Protein AF-A0A4D8QBZ6-F1 (afdb_monomer_lite)

Structure (mmCIF, N/CA/C/O backbone):
data_AF-A0A4D8QBZ6-F1
#
_entry.id   AF-A0A4D8QBZ6-F1
#
loop_
_atom_site.group_PDB
_atom_site.id
_atom_site.type_symbol
_atom_site.label_atom_id
_atom_site.label_alt_id
_atom_site.label_comp_id
_atom_site.label_asym_id
_atom_site.label_entity_id
_atom_site.label_seq_id
_atom_site.pdbx_PDB_ins_code
_atom_site.Cartn_x
_atom_site.Cartn_y
_atom_site.Cartn_z
_atom_site.occupancy
_atom_site.B_iso_or_equiv
_atom_site.auth_seq_id
_atom_site.auth_comp_id
_atom_site.auth_asym_id
_atom_site.auth_atom_id
_atom_site.pdbx_PDB_model_num
ATOM 1 N N . MET A 1 1 ? 7.501 -10.506 -6.707 1.00 48.78 1 MET A N 1
ATOM 2 C CA . MET A 1 1 ? 6.964 -9.162 -6.395 1.00 48.78 1 MET A CA 1
ATOM 3 C C . MET A 1 1 ? 5.698 -9.368 -5.588 1.00 48.78 1 MET A C 1
ATOM 5 O O . MET A 1 1 ? 4.952 -10.272 -5.934 1.00 48.78 1 MET A O 1
ATOM 9 N N . ALA A 1 2 ? 5.496 -8.635 -4.493 1.00 59.56 2 ALA A N 1
ATOM 10 C CA . ALA A 1 2 ? 4.245 -8.730 -3.744 1.00 59.56 2 ALA A CA 1
ATOM 11 C C . ALA A 1 2 ? 3.115 -8.124 -4.594 1.00 59.56 2 ALA A C 1
ATOM 13 O O . ALA A 1 2 ? 3.194 -6.961 -4.988 1.00 59.56 2 ALA A O 1
ATOM 14 N N . ASP A 1 3 ? 2.126 -8.946 -4.940 1.00 73.44 3 ASP A N 1
ATOM 15 C CA . ASP A 1 3 ? 0.961 -8.558 -5.736 1.00 73.44 3 ASP A CA 1
ATOM 16 C C . ASP A 1 3 ? -0.093 -7.970 -4.789 1.00 73.44 3 ASP A C 1
ATOM 18 O O . ASP A 1 3 ? -0.908 -8.683 -4.202 1.00 73.44 3 ASP A O 1
ATOM 22 N N . PHE A 1 4 ? 0.009 -6.666 -4.535 1.00 84.56 4 PHE A N 1
ATOM 23 C CA . PHE A 1 4 ? -0.921 -5.960 -3.658 1.00 84.56 4 PHE A CA 1
ATOM 24 C C . PHE A 1 4 ? -2.244 -5.703 -4.375 1.00 84.56 4 PHE A C 1
ATOM 26 O O . PHE A 1 4 ? -2.263 -5.358 -5.555 1.00 84.56 4 PHE A O 1
ATOM 33 N N . LYS A 1 5 ? -3.355 -5.827 -3.645 1.00 86.31 5 LYS A N 1
ATOM 34 C CA . LYS A 1 5 ? -4.716 -5.666 -4.175 1.00 86.31 5 LYS A CA 1
ATOM 35 C C . LYS A 1 5 ? -5.462 -4.582 -3.410 1.00 86.31 5 LYS A C 1
ATOM 37 O O . LYS A 1 5 ? -5.128 -4.275 -2.271 1.00 86.31 5 LYS A O 1
ATOM 42 N N . LYS A 1 6 ? -6.502 -4.006 -4.017 1.00 87.69 6 LYS A N 1
ATOM 43 C CA . LYS A 1 6 ? -7.416 -3.106 -3.300 1.00 87.69 6 LYS A CA 1
ATOM 44 C C . LYS A 1 6 ? -8.004 -3.827 -2.079 1.00 87.69 6 LYS A C 1
ATOM 46 O O . LYS A 1 6 ? -8.474 -4.953 -2.199 1.00 87.69 6 LYS A O 1
ATOM 51 N N . GLY A 1 7 ? -7.978 -3.163 -0.927 1.00 87.19 7 GLY A N 1
ATOM 52 C CA . GLY A 1 7 ? -8.371 -3.700 0.376 1.00 87.19 7 GLY A CA 1
ATOM 53 C C . GLY A 1 7 ? -7.228 -4.346 1.164 1.00 87.19 7 GLY A C 1
ATOM 54 O O . GLY A 1 7 ? -7.402 -4.615 2.350 1.00 87.19 7 GLY A O 1
ATOM 55 N N . ASP A 1 8 ? -6.063 -4.559 0.547 1.00 87.81 8 ASP A N 1
ATOM 56 C CA . ASP A 1 8 ? -4.906 -5.125 1.235 1.00 87.81 8 ASP A CA 1
ATOM 57 C C . ASP A 1 8 ? -4.305 -4.119 2.223 1.00 87.81 8 ASP A C 1
ATOM 59 O O . ASP A 1 8 ? -4.297 -2.909 1.971 1.00 87.81 8 ASP A O 1
ATOM 63 N N . ARG A 1 9 ? -3.804 -4.606 3.361 1.00 88.25 9 ARG A N 1
ATOM 64 C CA . ARG A 1 9 ? -3.094 -3.767 4.328 1.00 88.25 9 ARG A CA 1
ATOM 65 C C . ARG A 1 9 ? -1.602 -3.848 4.071 1.00 88.25 9 ARG A C 1
ATOM 67 O O . ARG A 1 9 ? -0.990 -4.906 4.170 1.00 88.25 9 ARG A O 1
ATOM 74 N N . VAL A 1 10 ? -1.006 -2.691 3.838 1.00 88.81 10 VAL A N 1
ATOM 75 C CA . VAL A 1 10 ? 0.417 -2.555 3.557 1.00 88.81 10 VAL A CA 1
ATOM 76 C C . VAL A 1 10 ? 1.089 -1.691 4.603 1.00 88.81 10 VAL A C 1
ATOM 78 O O . VAL A 1 10 ? 0.491 -0.763 5.144 1.00 88.81 10 VAL A O 1
ATOM 81 N N . SER A 1 11 ? 2.347 -1.998 4.884 1.00 88.94 11 SER A N 1
ATOM 82 C CA . SER A 1 11 ? 3.208 -1.194 5.736 1.00 88.94 11 SER A CA 1
ATOM 83 C C . SER A 1 11 ? 4.324 -0.589 4.893 1.00 88.94 11 SER A C 1
ATOM 85 O O . SER A 1 11 ? 4.955 -1.284 4.097 1.00 88.94 11 SER A O 1
ATOM 87 N N . PHE A 1 12 ? 4.569 0.709 5.025 1.00 87.44 12 PHE A N 1
ATOM 88 C CA . PHE A 1 12 ? 5.643 1.391 4.301 1.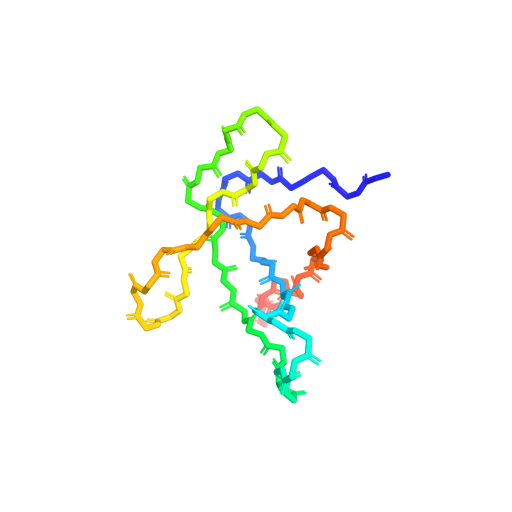00 87.44 12 PHE A CA 1
ATOM 89 C C . PHE A 1 12 ? 6.218 2.542 5.123 1.00 87.44 12 PHE A C 1
ATOM 91 O O . PHE A 1 12 ? 5.593 3.047 6.056 1.00 87.44 12 PHE A O 1
ATOM 98 N N . LYS A 1 13 ? 7.418 3.002 4.760 1.00 88.12 13 LYS A N 1
ATOM 99 C CA . LYS A 1 13 ? 7.998 4.221 5.336 1.00 88.12 13 LYS A CA 1
ATOM 100 C C . LYS A 1 13 ? 7.588 5.435 4.498 1.00 88.12 13 LYS A C 1
ATOM 102 O O . LYS A 1 13 ? 7.971 5.500 3.331 1.00 88.12 13 LYS A O 1
ATOM 107 N N . PRO A 1 14 ? 6.850 6.414 5.054 1.00 79.69 14 PRO A N 1
ATOM 108 C CA . PRO A 1 14 ? 6.342 7.565 4.299 1.00 79.69 14 PRO A CA 1
ATOM 109 C C . PRO A 1 14 ? 7.4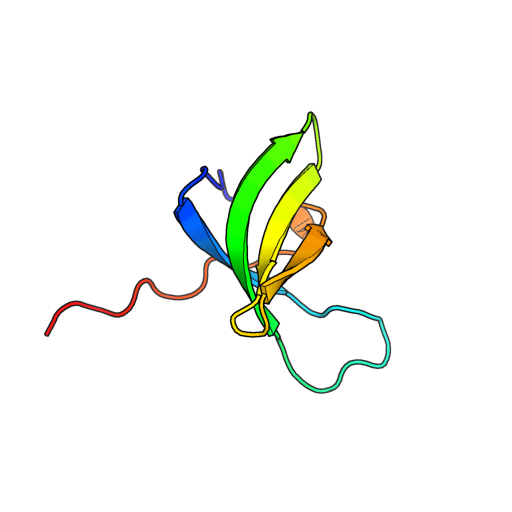35 8.561 3.873 1.00 79.69 14 PRO A C 1
ATOM 111 O O . PRO A 1 14 ? 7.148 9.520 3.165 1.00 79.69 14 PRO A O 1
ATOM 114 N N . GLY A 1 15 ? 8.688 8.358 4.289 1.00 79.31 15 GLY A N 1
ATOM 115 C CA . GLY A 1 15 ? 9.823 9.157 3.847 1.00 79.31 15 GLY A CA 1
ATOM 116 C C . GLY A 1 15 ? 11.155 8.646 4.403 1.00 79.31 15 GLY A C 1
ATOM 117 O O . GLY A 1 15 ? 11.168 7.836 5.330 1.00 79.31 15 GLY A O 1
ATOM 118 N N . PRO A 1 16 ? 12.289 9.150 3.887 1.00 73.00 16 PRO A N 1
ATOM 119 C CA . PRO A 1 16 ? 13.628 8.704 4.286 1.00 73.00 16 PRO A CA 1
ATOM 120 C C . PRO A 1 16 ? 13.974 9.029 5.749 1.00 73.00 16 PRO A C 1
ATOM 122 O O . PRO A 1 16 ? 14.839 8.387 6.331 1.00 73.00 16 PRO A O 1
ATOM 125 N N . LYS A 1 17 ? 13.292 10.013 6.354 1.00 77.62 17 LYS A N 1
ATOM 126 C CA . LYS A 1 17 ? 13.451 10.393 7.769 1.00 77.62 17 LYS A CA 1
ATOM 127 C C . LYS A 1 17 ? 12.363 9.822 8.685 1.00 77.62 17 LYS A C 1
ATOM 129 O O . LYS A 1 17 ? 12.382 10.100 9.882 1.00 77.62 17 LYS A O 1
ATOM 134 N N . ALA A 1 18 ? 11.402 9.067 8.146 1.00 77.06 18 ALA A N 1
ATOM 135 C CA . ALA A 1 18 ? 10.363 8.454 8.962 1.00 77.06 18 ALA A CA 1
ATOM 136 C C . ALA A 1 18 ? 10.984 7.330 9.802 1.00 77.06 18 ALA A C 1
ATOM 138 O O . ALA A 1 18 ? 11.554 6.380 9.258 1.00 77.06 18 ALA A O 1
ATOM 139 N N . LYS A 1 19 ? 10.904 7.469 11.128 1.00 75.31 19 LYS A N 1
ATOM 140 C CA . LYS A 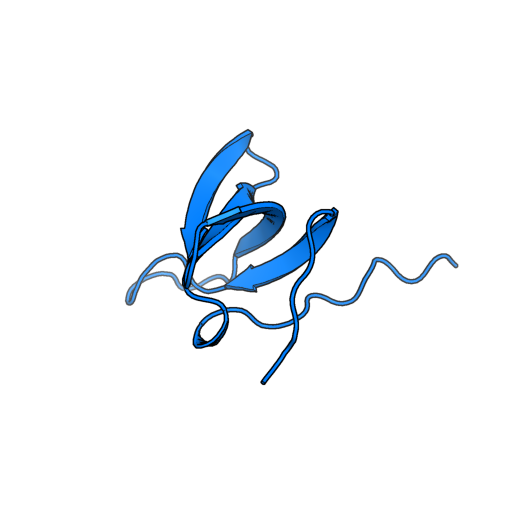1 19 ? 11.372 6.441 12.066 1.00 75.31 19 LYS A CA 1
ATOM 141 C C . LYS A 1 19 ? 10.428 5.244 12.078 1.00 75.31 19 LYS A C 1
ATOM 143 O O . LYS A 1 19 ? 10.894 4.108 12.093 1.00 75.31 19 LYS A O 1
ATOM 148 N N . ASP A 1 20 ? 9.135 5.518 11.971 1.00 83.38 20 ASP A N 1
ATOM 149 C CA . ASP A 1 20 ? 8.079 4.526 12.103 1.00 83.38 20 ASP A CA 1
ATOM 150 C C . ASP A 1 20 ? 7.501 4.129 10.745 1.00 83.38 20 ASP A C 1
ATOM 152 O O . ASP A 1 20 ? 7.362 4.944 9.824 1.00 83.38 20 ASP A O 1
ATOM 156 N N . ASN A 1 21 ? 7.156 2.849 10.629 1.00 85.19 21 ASN A N 1
ATOM 157 C CA . ASN A 1 21 ? 6.393 2.364 9.494 1.00 85.19 21 ASN A CA 1
ATOM 158 C C . ASN A 1 21 ? 4.932 2.776 9.661 1.00 85.19 21 ASN A C 1
ATOM 160 O O . ASN A 1 21 ? 4.347 2.634 10.734 1.00 85.19 21 ASN A O 1
ATOM 164 N N . VAL A 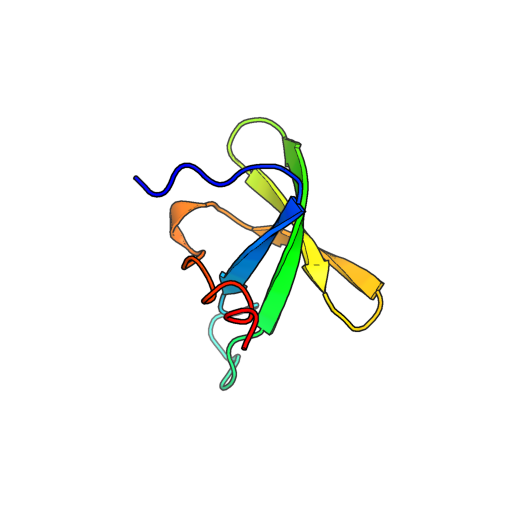1 22 ? 4.327 3.231 8.573 1.00 86.50 22 VAL A N 1
ATOM 165 C CA . VAL A 1 22 ? 2.904 3.538 8.527 1.00 86.50 22 VAL A CA 1
ATOM 166 C C . VAL A 1 22 ? 2.178 2.349 7.927 1.00 86.50 22 VAL A C 1
ATOM 168 O O . VAL A 1 22 ? 2.610 1.801 6.914 1.00 86.50 22 VAL A O 1
ATOM 171 N N . THR A 1 23 ? 1.091 1.939 8.576 1.00 88.88 23 THR A N 1
ATOM 172 C CA . THR A 1 23 ? 0.194 0.911 8.049 1.00 88.88 23 THR A CA 1
ATOM 173 C C . THR A 1 23 ? -1.004 1.584 7.404 1.00 88.88 23 THR A C 1
ATOM 175 O O . THR A 1 23 ? -1.688 2.389 8.035 1.00 88.88 23 THR A O 1
ATOM 178 N N . ALA A 1 24 ? -1.258 1.223 6.156 1.00 90.00 24 ALA A N 1
ATOM 179 C CA . ALA A 1 24 ? -2.282 1.808 5.315 1.00 90.00 24 ALA A CA 1
ATOM 180 C C . ALA A 1 24 ? -3.053 0.710 4.588 1.00 90.00 24 ALA A C 1
ATOM 182 O O . ALA A 1 24 ? -2.552 -0.397 4.391 1.00 90.00 24 ALA A O 1
ATOM 183 N N . THR A 1 25 ? -4.265 1.018 4.147 1.00 91.88 25 THR A N 1
ATOM 184 C CA . THR A 1 25 ? -5.074 0.095 3.343 1.00 91.88 25 THR A CA 1
ATOM 185 C C . THR A 1 25 ? -5.062 0.546 1.893 1.00 91.88 25 THR A C 1
ATOM 187 O O . THR A 1 25 ? -5.304 1.718 1.616 1.00 91.88 25 THR A O 1
ATOM 190 N N . VAL A 1 26 ? -4.795 -0.354 0.950 1.00 91.25 26 VAL A N 1
ATOM 191 C CA . VAL A 1 26 ? -4.819 -0.043 -0.483 1.00 91.25 26 VAL A CA 1
ATOM 192 C C . VAL A 1 26 ? -6.249 0.319 -0.887 1.00 91.25 26 VAL A C 1
ATOM 194 O O . VAL A 1 26 ? -7.147 -0.518 -0.894 1.00 91.25 26 VAL A O 1
ATOM 197 N N . SER A 1 27 ? -6.468 1.581 -1.230 1.00 91.69 27 SER A N 1
ATOM 198 C CA . SER A 1 27 ? -7.747 2.119 -1.694 1.00 91.69 27 SER A CA 1
ATOM 199 C C . SER A 1 27 ? -7.918 1.933 -3.206 1.00 91.69 27 SER A C 1
ATOM 201 O O . SER A 1 27 ? -9.013 1.619 -3.681 1.00 91.69 27 SER A O 1
ATOM 203 N N . ALA A 1 28 ? -6.832 2.068 -3.972 1.00 91.06 28 ALA A N 1
ATOM 204 C CA . ALA A 1 28 ? -6.819 1.874 -5.420 1.00 91.06 28 ALA A CA 1
ATOM 205 C C . ALA A 1 28 ? -5.416 1.515 -5.933 1.00 91.06 28 ALA A C 1
ATOM 207 O O . ALA A 1 28 ? -4.420 1.672 -5.227 1.00 91.06 28 ALA A O 1
ATOM 208 N N . ILE A 1 29 ? -5.340 1.040 -7.175 1.00 89.38 29 ILE A N 1
ATOM 209 C CA . ILE A 1 29 ? -4.086 0.739 -7.872 1.00 89.38 29 ILE A CA 1
ATOM 210 C C . ILE A 1 29 ? -4.096 1.539 -9.168 1.00 89.38 29 ILE A C 1
ATOM 212 O O . ILE A 1 29 ? -4.953 1.325 -10.021 1.00 89.38 29 ILE A O 1
ATOM 216 N N . GLU A 1 30 ? -3.158 2.471 -9.297 1.00 88.31 30 GLU A N 1
ATOM 217 C CA . GLU A 1 30 ? -3.029 3.344 -10.460 1.00 88.31 30 GLU A CA 1
ATOM 218 C C . GLU A 1 30 ? -1.719 3.056 -11.187 1.00 88.31 30 GLU A C 1
ATOM 220 O O . GLU A 1 30 ? -0.651 3.579 -10.843 1.00 88.31 30 GLU A O 1
ATOM 225 N N . GLY A 1 31 ? -1.801 2.194 -12.200 1.00 85.25 31 GLY A N 1
ATOM 226 C CA . GLY A 1 31 ? -0.643 1.753 -12.970 1.00 85.25 31 GLY A CA 1
ATOM 227 C C . GLY A 1 31 ? 0.390 1.067 -12.075 1.00 85.25 31 GLY A C 1
ATOM 228 O O . GLY A 1 31 ? 0.144 -0.010 -11.544 1.00 85.25 31 GLY A O 1
ATOM 229 N N . ALA A 1 32 ? 1.550 1.705 -11.898 1.00 85.62 32 ALA A N 1
ATOM 230 C CA . ALA A 1 32 ? 2.657 1.192 -11.086 1.00 85.62 32 ALA A CA 1
ATOM 231 C C . ALA A 1 32 ? 2.646 1.672 -9.619 1.00 85.62 32 ALA A C 1
ATOM 233 O O . ALA A 1 32 ? 3.598 1.405 -8.880 1.00 85.62 32 ALA A O 1
ATOM 234 N N . PHE A 1 33 ? 1.616 2.408 -9.191 1.00 88.06 33 PHE A N 1
ATOM 235 C CA . PHE A 1 33 ? 1.509 2.955 -7.838 1.00 88.06 33 PHE A CA 1
ATOM 236 C C . PHE A 1 33 ? 0.280 2.410 -7.111 1.00 88.06 33 PHE A C 1
ATOM 238 O O . 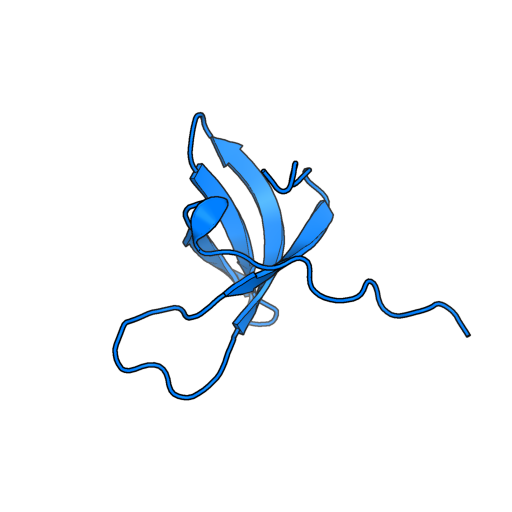PHE A 1 33 ? -0.798 2.274 -7.686 1.00 88.06 33 PHE A O 1
ATOM 245 N N . LEU A 1 34 ? 0.438 2.152 -5.815 1.00 89.75 34 LEU A N 1
ATOM 246 C CA . LEU A 1 34 ? -0.656 1.842 -4.906 1.00 89.75 34 LEU A CA 1
ATOM 247 C C . LEU A 1 34 ? -1.123 3.141 -4.258 1.00 89.75 34 LEU A C 1
ATOM 249 O O . LEU A 1 34 ? -0.326 3.871 -3.665 1.00 89.75 34 LEU A O 1
ATOM 253 N N . VAL A 1 35 ? -2.414 3.428 -4.368 1.00 91.81 35 VAL A N 1
ATOM 254 C CA . VAL A 1 35 ? -3.072 4.474 -3.590 1.00 91.81 35 VAL A CA 1
ATOM 255 C C . VAL A 1 35 ? -3.522 3.828 -2.294 1.00 91.81 35 VAL A C 1
ATOM 257 O O . VAL A 1 35 ? -4.373 2.942 -2.298 1.00 91.81 35 VAL A O 1
ATOM 260 N N . THR A 1 36 ? -2.941 4.247 -1.183 1.00 91.75 36 THR A N 1
ATOM 261 C CA . THR A 1 36 ? -3.218 3.720 0.147 1.00 91.75 36 THR A CA 1
ATOM 262 C C . THR A 1 36 ? -3.831 4.791 1.028 1.00 91.75 36 THR A C 1
ATOM 264 O O . THR A 1 36 ? -3.469 5.958 0.920 1.00 91.75 36 THR A O 1
ATOM 267 N N . LYS A 1 37 ? -4.718 4.395 1.933 1.00 91.50 37 LYS A N 1
ATOM 268 C CA . LYS A 1 37 ? -5.328 5.264 2.930 1.00 91.50 37 LYS A CA 1
ATOM 269 C C . LYS A 1 37 ? -4.892 4.826 4.323 1.00 91.50 37 LYS A C 1
ATOM 271 O O . LYS A 1 37 ? -5.113 3.676 4.710 1.00 91.50 37 LYS A O 1
ATOM 276 N N . ASP A 1 38 ? -4.222 5.730 5.023 1.00 86.88 38 ASP A N 1
ATOM 277 C CA . ASP A 1 38 ? -3.775 5.549 6.402 1.00 86.88 38 ASP A CA 1
ATOM 278 C C . ASP A 1 38 ? -4.976 5.606 7.370 1.00 86.88 38 ASP A C 1
ATOM 280 O O . ASP A 1 38 ? -6.052 6.086 7.006 1.00 86.88 38 ASP A O 1
ATOM 284 N N . ASP A 1 39 ? -4.793 5.154 8.615 1.00 82.00 39 ASP A N 1
ATOM 285 C CA . ASP A 1 39 ? -5.832 5.199 9.667 1.00 82.00 39 ASP A CA 1
ATOM 286 C C . ASP A 1 39 ? -6.301 6.636 9.975 1.00 82.00 39 ASP A C 1
ATOM 288 O O . ASP A 1 39 ? -7.475 6.888 10.217 1.00 82.00 39 ASP A O 1
ATOM 292 N N . ASP A 1 40 ? -5.395 7.604 9.808 1.00 82.06 40 ASP A N 1
ATOM 293 C CA . ASP A 1 40 ? -5.648 9.048 9.927 1.00 82.06 40 ASP A CA 1
ATOM 294 C C . ASP A 1 40 ? -6.503 9.615 8.767 1.00 82.06 40 ASP A C 1
ATOM 296 O O . ASP A 1 40 ? -6.705 10.820 8.647 1.00 82.06 40 ASP A O 1
ATOM 300 N N . GLY A 1 41 ? -6.946 8.767 7.833 1.00 82.56 41 GLY A N 1
ATOM 301 C CA . GLY A 1 41 ? -7.708 9.162 6.648 1.00 82.56 41 GLY A CA 1
ATOM 302 C C . GLY A 1 41 ? -6.876 9.831 5.550 1.00 82.56 41 GLY A C 1
ATOM 303 O O . GLY A 1 41 ? -7.429 10.186 4.508 1.00 82.56 41 GLY A O 1
ATOM 304 N N . LYS A 1 42 ? -5.559 9.972 5.742 1.00 85.50 42 LYS A N 1
ATOM 305 C CA . LYS A 1 42 ? -4.640 10.501 4.729 1.00 85.50 42 LYS A CA 1
ATOM 306 C C . LYS A 1 42 ? -4.439 9.500 3.597 1.00 85.50 42 LYS A C 1
ATOM 308 O O . LYS A 1 42 ? -4.051 8.356 3.822 1.00 85.50 42 LYS A O 1
ATOM 313 N N . GLU A 1 43 ? -4.661 9.956 2.370 1.00 89.50 43 GLU A N 1
ATOM 314 C CA . GLU A 1 43 ? -4.342 9.193 1.167 1.00 89.50 43 GLU A CA 1
ATOM 315 C C . GLU A 1 43 ? -2.901 9.454 0.729 1.00 89.50 43 GLU A C 1
ATOM 317 O O . GLU A 1 43 ? -2.421 10.590 0.705 1.00 89.50 43 GLU A O 1
ATOM 322 N N . ARG A 1 44 ? -2.194 8.381 0.381 1.00 87.75 44 ARG A N 1
ATOM 323 C CA . ARG A 1 44 ? -0.805 8.409 -0.068 1.00 87.75 44 ARG A CA 1
ATOM 324 C C . ARG A 1 44 ? -0.617 7.499 -1.264 1.00 87.75 44 ARG A C 1
ATOM 326 O O . ARG A 1 44 ? -1.244 6.453 -1.376 1.00 87.75 44 ARG A O 1
ATOM 333 N N . ARG A 1 45 ? 0.283 7.901 -2.158 1.00 89.94 45 ARG A N 1
ATOM 334 C CA . ARG A 1 45 ? 0.679 7.103 -3.320 1.00 89.94 45 ARG A CA 1
ATOM 335 C C . ARG A 1 45 ? 2.053 6.521 -3.059 1.00 89.94 45 ARG A C 1
ATOM 337 O O . ARG A 1 45 ? 3.019 7.264 -2.899 1.00 89.94 45 ARG A O 1
ATOM 344 N N . VAL A 1 46 ? 2.134 5.201 -3.016 1.00 87.81 46 VAL A N 1
ATOM 345 C CA . VAL A 1 46 ? 3.358 4.469 -2.690 1.00 87.81 46 VAL A CA 1
ATOM 346 C C . VAL A 1 46 ? 3.651 3.429 -3.751 1.00 87.81 46 VAL A C 1
ATOM 348 O O . VAL A 1 46 ? 2.754 2.861 -4.371 1.00 87.81 46 VAL A O 1
ATOM 351 N N . ARG A 1 47 ? 4.937 3.190 -4.006 1.00 87.56 47 ARG A N 1
ATOM 352 C CA . ARG A 1 47 ? 5.327 2.120 -4.920 1.00 87.56 47 ARG A CA 1
ATOM 353 C C . ARG A 1 47 ? 5.156 0.772 -4.219 1.00 87.56 47 ARG A C 1
ATOM 355 O O . ARG A 1 47 ? 5.593 0.650 -3.074 1.00 87.56 47 ARG A O 1
ATOM 362 N N . PRO A 1 48 ? 4.632 -0.254 -4.907 1.00 85.00 48 PRO A N 1
ATOM 363 C CA . PRO A 1 48 ? 4.492 -1.592 -4.339 1.00 85.00 48 PRO A CA 1
ATOM 364 C C . PRO A 1 48 ? 5.838 -2.150 -3.853 1.00 85.00 48 PRO A C 1
ATOM 366 O O . PRO A 1 48 ? 5.898 -2.756 -2.797 1.00 85.00 48 PRO A O 1
ATOM 369 N N . GLY A 1 49 ? 6.951 -1.860 -4.539 1.00 85.31 49 GLY A N 1
ATOM 370 C CA . GLY A 1 49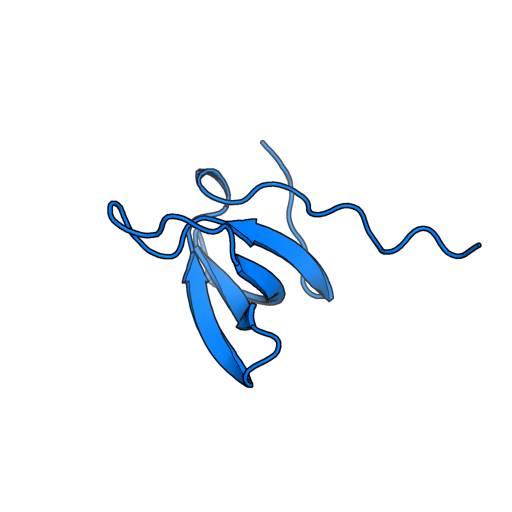 ? 8.286 -2.290 -4.096 1.00 85.31 49 GLY A CA 1
ATOM 371 C C . GLY A 1 49 ? 8.789 -1.649 -2.792 1.00 85.31 49 GLY A C 1
ATOM 372 O O . GLY A 1 49 ? 9.721 -2.168 -2.191 1.00 85.31 49 GLY A O 1
ATOM 373 N N . ALA A 1 50 ? 8.190 -0.537 -2.353 1.00 83.75 50 ALA A N 1
ATOM 374 C CA . ALA A 1 50 ? 8.484 0.100 -1.064 1.00 83.75 50 ALA A CA 1
ATOM 375 C C . ALA A 1 50 ? 7.510 -0.336 0.047 1.00 83.75 50 ALA A C 1
ATOM 377 O O . ALA A 1 50 ? 7.681 0.052 1.203 1.00 83.75 50 ALA A O 1
ATOM 378 N N . CYS A 1 51 ? 6.484 -1.109 -0.314 1.00 86.50 51 CYS A N 1
ATOM 379 C CA . CYS A 1 51 ? 5.472 -1.620 0.593 1.00 86.50 51 CYS A CA 1
ATOM 380 C C . CYS A 1 51 ? 5.813 -3.050 1.000 1.00 86.50 51 CYS A C 1
ATOM 382 O O . CYS A 1 51 ? 6.240 -3.866 0.182 1.00 86.50 51 CYS A O 1
ATOM 384 N N . THR A 1 52 ? 5.567 -3.375 2.260 1.00 86.81 52 THR A N 1
ATOM 385 C CA . THR A 1 52 ? 5.523 -4.750 2.748 1.00 86.81 52 THR A CA 1
ATOM 386 C C . THR A 1 52 ? 4.078 -5.112 3.062 1.00 86.81 52 THR A C 1
ATOM 388 O O . THR A 1 52 ? 3.298 -4.261 3.489 1.00 86.81 52 THR A O 1
ATOM 391 N N . ALA A 1 53 ? 3.695 -6.370 2.833 1.00 80.25 53 ALA A N 1
ATOM 392 C CA . ALA A 1 53 ? 2.399 -6.858 3.291 1.00 80.25 53 ALA A CA 1
ATOM 393 C C . ALA A 1 53 ? 2.378 -6.759 4.818 1.00 80.25 53 ALA A C 1
ATOM 395 O O . ALA A 1 53 ? 3.193 -7.390 5.498 1.00 80.25 53 ALA A O 1
ATOM 396 N N . ALA A 1 54 ? 1.496 -5.917 5.354 1.00 73.94 54 ALA A N 1
ATOM 397 C CA . ALA A 1 54 ? 1.264 -5.913 6.783 1.00 73.94 54 ALA A CA 1
ATOM 398 C C . ALA A 1 54 ? 0.483 -7.194 7.097 1.00 73.94 54 ALA A C 1
ATOM 400 O O . ALA A 1 54 ? -0.408 -7.554 6.322 1.00 73.94 54 ALA A O 1
ATOM 401 N N . PRO A 1 55 ? 0.789 -7.907 8.194 1.00 59.41 55 PRO A N 1
ATOM 402 C CA . PRO A 1 55 ? -0.011 -9.059 8.566 1.00 59.41 55 PRO A CA 1
ATOM 403 C C . PRO A 1 55 ? -1.472 -8.612 8.653 1.00 59.41 55 PRO A C 1
ATOM 405 O O . PRO A 1 55 ? -1.813 -7.720 9.438 1.00 59.41 55 PRO A O 1
ATOM 408 N N . ALA A 1 56 ? -2.333 -9.205 7.819 1.00 55.59 56 ALA A N 1
ATOM 409 C CA . ALA A 1 56 ? -3.769 -9.102 8.004 1.00 55.59 56 ALA A CA 1
ATOM 410 C C . ALA A 1 56 ? -4.019 -9.489 9.458 1.00 55.59 56 ALA A C 1
ATOM 412 O O . ALA A 1 56 ? -3.512 -10.524 9.894 1.00 55.59 56 ALA A O 1
ATOM 413 N N . LYS A 1 57 ? -4.697 -8.614 10.216 1.00 48.03 57 LYS A N 1
ATOM 414 C CA . LYS A 1 57 ? -5.048 -8.847 11.619 1.00 48.03 57 LYS A CA 1
ATOM 415 C C . LYS A 1 57 ? -5.577 -10.277 11.682 1.00 48.03 57 LYS A C 1
ATOM 417 O O . LYS A 1 57 ? -6.639 -10.545 11.126 1.00 48.03 57 LYS A O 1
ATOM 422 N N . LYS A 1 58 ? -4.760 -11.199 12.204 1.00 36.94 58 LYS A N 1
ATOM 423 C CA . LYS A 1 58 ? -5.080 -12.623 12.239 1.00 36.94 58 LYS A CA 1
ATOM 424 C C . LYS A 1 58 ? -6.383 -12.670 13.024 1.00 36.94 58 LYS A C 1
ATOM 426 O O . LYS A 1 58 ? -6.397 -12.217 14.165 1.00 36.94 58 LYS A O 1
ATOM 431 N N . ALA A 1 59 ? -7.482 -13.026 12.363 1.00 42.69 59 ALA A N 1
ATOM 432 C CA . ALA A 1 59 ? -8.744 -13.225 13.050 1.00 42.69 59 ALA A CA 1
ATOM 433 C C . ALA A 1 59 ? -8.477 -14.349 14.055 1.00 42.69 59 ALA A C 1
ATOM 435 O O . ALA A 1 59 ? -8.160 -15.468 13.647 1.00 42.69 59 ALA A O 1
ATOM 436 N N . THR A 1 60 ? -8.421 -13.980 15.333 1.00 37.66 60 THR A N 1
ATOM 437 C CA . THR A 1 60 ? -8.398 -14.917 16.453 1.00 37.66 60 THR A CA 1
ATOM 438 C C . THR A 1 60 ? -9.779 -15.528 16.591 1.00 37.66 60 THR A C 1
ATOM 440 O O . THR A 1 60 ? -10.758 -14.762 16.429 1.00 37.66 60 THR A O 1
#

Radius of gyration: 10.95 Å; chains: 1; bounding box: 22×25×29 Å

pLDDT: mean 80.73, std 13.77, range [36.94, 91.88]

Organism: Azospirillum brasilense (NCBI:txid192)

Sequence (60 aa):
MADFKKGDRVSFKPGPKAKDNVTATVSAIEGAFLVTKDDDGKERRVRPGACTAAPAKKAT

Foldseek 3Di:
DPPDDQQFWKWAQPDPPRPDIFIWGFNDDDPQWTFTAGPVRDTDTHGPVRIDRDPDPPPD

Secondary structure (DSSP, 8-state):
-----TT-EEEE-SSTT--SPEEEEEEEEETTEEEEEETTS-EEEE-GGGEEEPPP----